Protein AF-A0A9J6FRD2-F1 (afdb_monomer)

Nearest PDB structures (foldseek):
  1cho-assembly1_G  TM=9.092E-01  e=5.727E-05  Bos taurus
  1a0l-assembly1_A  TM=9.738E-01  e=3.249E-04  Homo sapiens
  1a5h-assembly2_B  TM=9.546E-01  e=5.925E-04  Homo sapiens
  6hhc-assembly1_A  TM=9.715E-01  e=9.455E-04  Homo sapiens
  5gch-assembly1_G  TM=9.071E-01  e=5.185E-04  Bos taurus

pLDDT: mean 87.22, std 15.68, range [47.19, 98.19]

Secondary structure (DSSP, 8-state):
--S-TT-EEEEEETTEEEEEEEEEE-SSSS-TT-PPEEEEGGGGHHHHHHHH-GGGTTSGGGG--

Mean predicted aligned error: 7.2 Å

Structure (mmCIF, N/CA/C/O backbone):
data_AF-A0A9J6FRD2-F1
#
_entry.id   AF-A0A9J6FRD2-F1
#
loop_
_atom_site.group_PDB
_atom_site.id
_atom_site.type_symbol
_atom_site.label_atom_id
_atom_site.label_alt_id
_atom_site.label_comp_id
_atom_site.label_asym_id
_atom_site.label_entity_id
_atom_site.label_seq_id
_atom_site.pdbx_PDB_ins_code
_atom_site.Cartn_x
_atom_site.Cartn_y
_atom_site.Cartn_z
_atom_site.occupancy
_atom_site.B_iso_or_equiv
_atom_site.auth_seq_id
_atom_site.auth_comp_id
_atom_site.auth_asym_id
_atom_site.auth_atom_id
_atom_site.pdbx_PDB_model_num
ATOM 1 N N . MET A 1 1 ? -3.940 12.377 5.329 1.00 60.88 1 MET A N 1
ATOM 2 C CA . MET A 1 1 ? -2.684 11.940 5.993 1.00 60.88 1 MET A CA 1
ATOM 3 C C . MET A 1 1 ? -1.547 12.863 5.581 1.00 60.88 1 MET A C 1
ATOM 5 O O . MET A 1 1 ? -1.374 13.072 4.389 1.00 60.88 1 MET A O 1
ATOM 9 N N . GLN A 1 2 ? -0.810 13.433 6.535 1.00 74.44 2 GLN A N 1
ATOM 10 C CA . GLN A 1 2 ? 0.440 14.161 6.279 1.00 74.44 2 GLN A CA 1
ATOM 11 C C . GLN A 1 2 ? 1.541 13.486 7.099 1.00 74.44 2 GLN A C 1
ATOM 13 O O . GLN A 1 2 ? 1.364 13.312 8.299 1.00 74.44 2 GLN A O 1
ATOM 18 N N . GLY A 1 3 ? 2.635 13.080 6.453 1.00 86.50 3 GLY A N 1
ATOM 19 C CA . GLY A 1 3 ? 3.791 12.442 7.102 1.00 86.50 3 GLY A CA 1
ATOM 20 C C . GLY A 1 3 ? 3.902 10.930 6.887 1.00 86.50 3 GLY A C 1
ATOM 21 O O . GLY A 1 3 ? 5.014 10.428 6.782 1.00 86.50 3 GLY A O 1
ATOM 22 N N . ASP A 1 4 ? 2.780 10.227 6.719 1.00 92.25 4 ASP A N 1
ATOM 23 C CA . ASP A 1 4 ? 2.784 8.775 6.462 1.00 92.25 4 ASP A CA 1
ATOM 24 C C . ASP A 1 4 ? 2.924 8.417 4.973 1.00 92.25 4 ASP A C 1
ATOM 26 O O . ASP A 1 4 ? 3.136 7.253 4.630 1.00 92.25 4 ASP A O 1
ATOM 30 N N . SER A 1 5 ? 2.768 9.397 4.073 1.00 94.62 5 SER A N 1
ATOM 31 C CA . SER A 1 5 ? 2.822 9.198 2.620 1.00 94.62 5 SER A CA 1
ATOM 32 C C . SER A 1 5 ? 4.122 8.507 2.199 1.00 94.62 5 SER A C 1
ATOM 34 O O . SER A 1 5 ? 5.211 8.929 2.579 1.00 94.62 5 SER A O 1
ATOM 36 N N . GLY A 1 6 ? 4.004 7.445 1.400 1.00 95.56 6 GLY A N 1
ATOM 37 C CA . GLY A 1 6 ? 5.130 6.579 1.027 1.00 95.56 6 GLY A CA 1
ATOM 38 C C . GLY A 1 6 ? 5.356 5.379 1.957 1.00 95.56 6 GLY A C 1
ATOM 39 O O . GLY A 1 6 ? 6.058 4.446 1.573 1.00 95.56 6 GLY A O 1
ATOM 40 N N . GLY A 1 7 ? 4.734 5.347 3.140 1.00 96.62 7 GLY A N 1
ATOM 41 C CA . GLY A 1 7 ? 4.815 4.221 4.072 1.00 96.62 7 GLY A CA 1
ATOM 42 C C . GLY A 1 7 ? 4.073 2.960 3.588 1.00 96.62 7 GLY A C 1
ATOM 43 O O . GLY A 1 7 ? 3.141 3.059 2.779 1.00 96.62 7 GLY A O 1
ATOM 44 N N . PRO A 1 8 ? 4.455 1.761 4.073 1.00 97.62 8 PRO A N 1
ATOM 45 C CA . PRO A 1 8 ? 3.866 0.503 3.628 1.00 97.62 8 PRO A CA 1
ATOM 46 C C . PRO A 1 8 ? 2.538 0.186 4.329 1.00 97.62 8 PRO A C 1
ATOM 48 O O . PRO A 1 8 ? 2.423 0.260 5.551 1.00 97.62 8 PRO A O 1
ATOM 51 N N . LEU A 1 9 ? 1.559 -0.291 3.558 1.00 97.69 9 LEU A N 1
ATOM 52 C CA . LEU A 1 9 ? 0.441 -1.080 4.071 1.00 97.69 9 LEU A CA 1
ATOM 53 C C . LEU A 1 9 ? 0.822 -2.560 4.001 1.00 97.69 9 LEU A C 1
ATOM 55 O O . LEU A 1 9 ? 0.988 -3.115 2.911 1.00 97.69 9 LEU A O 1
ATOM 59 N N . LEU A 1 10 ? 0.964 -3.186 5.168 1.00 97.88 10 LEU A N 1
ATOM 60 C CA . LEU A 1 10 ? 1.364 -4.584 5.297 1.00 97.88 10 LEU A CA 1
ATOM 61 C C . LEU A 1 10 ? 0.146 -5.491 5.484 1.00 97.88 10 LEU A C 1
ATOM 63 O O . LEU A 1 10 ? -0.748 -5.187 6.271 1.00 97.88 10 LEU A O 1
ATOM 67 N N . ALA A 1 11 ? 0.151 -6.640 4.813 1.00 97.38 11 ALA A N 1
ATOM 68 C CA . ALA A 1 11 ? -0.783 -7.733 5.061 1.00 97.38 11 ALA A CA 1
ATOM 69 C C . ALA A 1 11 ? -0.017 -8.998 5.459 1.00 97.38 11 ALA A C 1
ATOM 71 O O . ALA A 1 11 ? 1.059 -9.272 4.927 1.00 97.38 11 ALA A O 1
ATOM 72 N N . LEU A 1 12 ? -0.569 -9.781 6.387 1.00 97.75 12 LEU A N 1
ATOM 73 C CA . LEU A 1 12 ? -0.026 -11.094 6.725 1.00 97.75 12 LEU A CA 1
ATOM 74 C C . LEU A 1 12 ? -0.557 -12.129 5.727 1.00 97.75 12 LEU A C 1
ATOM 76 O O . LEU A 1 12 ? -1.755 -12.397 5.686 1.00 97.75 12 LEU A O 1
ATOM 80 N N . SER A 1 13 ? 0.335 -12.730 4.946 1.00 95.31 13 SER A N 1
ATOM 81 C CA . SER A 1 13 ? 0.025 -13.796 3.992 1.00 95.31 13 SER A CA 1
ATOM 82 C C . SER A 1 13 ? 1.054 -14.912 4.119 1.00 95.31 13 SER A C 1
ATOM 84 O O . SER A 1 13 ? 2.254 -14.652 4.155 1.00 95.31 13 SER A O 1
ATOM 86 N N . ASN A 1 14 ? 0.607 -16.165 4.233 1.00 95.81 14 ASN A N 1
ATOM 87 C CA . ASN A 1 14 ? 1.492 -17.332 4.353 1.00 95.81 14 ASN A CA 1
ATOM 88 C C . ASN A 1 14 ? 2.596 -17.170 5.421 1.00 95.81 14 ASN A C 1
ATOM 90 O O . ASN A 1 14 ? 3.757 -17.502 5.192 1.00 95.81 14 ASN A O 1
ATOM 94 N N . ARG A 1 15 ? 2.229 -16.640 6.599 1.00 96.94 15 ARG A N 1
ATOM 95 C CA . ARG A 1 15 ? 3.146 -16.345 7.722 1.00 96.94 15 ARG A CA 1
ATOM 96 C C . ARG A 1 15 ? 4.246 -15.317 7.401 1.00 96.94 15 ARG A C 1
ATOM 98 O O . ARG A 1 15 ? 5.252 -15.266 8.102 1.00 96.94 15 ARG A O 1
ATOM 105 N N . ARG A 1 16 ? 4.067 -14.493 6.365 1.00 97.44 16 ARG A N 1
ATOM 106 C CA . ARG A 1 16 ? 4.974 -13.403 5.981 1.00 97.44 16 ARG A CA 1
ATOM 107 C C . ARG A 1 16 ? 4.205 -12.095 5.835 1.00 97.44 16 ARG A C 1
ATOM 109 O O . ARG A 1 16 ? 3.075 -12.088 5.354 1.00 97.44 16 ARG A O 1
ATOM 116 N N . TYR A 1 17 ? 4.824 -10.990 6.235 1.00 97.88 17 TYR A N 1
ATOM 117 C CA . TYR A 1 17 ? 4.293 -9.667 5.925 1.00 97.88 17 TYR A CA 1
ATOM 118 C C . TYR A 1 17 ? 4.657 -9.299 4.491 1.00 97.88 17 TYR A C 1
ATOM 120 O O . TYR A 1 17 ? 5.821 -9.378 4.103 1.00 97.88 17 TYR A O 1
ATOM 128 N N . VAL A 1 18 ? 3.654 -8.910 3.714 1.00 97.31 18 VAL A N 1
ATOM 129 C CA . VAL A 1 18 ? 3.801 -8.465 2.328 1.00 97.31 18 VAL A CA 1
ATOM 130 C C . VAL A 1 18 ? 3.290 -7.036 2.189 1.00 97.31 18 VAL A C 1
ATOM 132 O O . VAL A 1 18 ? 2.306 -6.663 2.829 1.00 97.31 18 VAL A O 1
ATOM 135 N N . VAL A 1 19 ? 3.959 -6.230 1.361 1.00 98.00 19 VAL A N 1
ATOM 136 C CA . VAL A 1 19 ? 3.528 -4.857 1.067 1.00 98.00 19 VAL A CA 1
ATOM 137 C C . VAL A 1 19 ? 2.427 -4.913 0.013 1.00 98.00 19 VAL A C 1
ATOM 139 O O . VAL A 1 19 ? 2.678 -5.269 -1.135 1.00 98.00 19 VAL A O 1
ATOM 142 N N . VAL A 1 20 ? 1.200 -4.575 0.403 1.00 97.69 20 VAL A N 1
ATOM 143 C CA . VAL A 1 20 ? 0.031 -4.597 -0.496 1.00 97.69 20 VAL A CA 1
ATOM 144 C C . VAL A 1 20 ? -0.371 -3.205 -0.970 1.00 97.69 20 VAL A C 1
ATOM 146 O O . VAL A 1 20 ? -1.028 -3.064 -2.004 1.00 97.69 20 VAL A O 1
ATOM 149 N N . GLY A 1 21 ? 0.050 -2.170 -0.243 1.00 98.19 21 GLY A N 1
ATOM 150 C CA . GLY A 1 21 ? -0.242 -0.787 -0.582 1.00 98.19 21 GLY A CA 1
ATOM 151 C C . GLY A 1 21 ? 0.841 0.185 -0.134 1.00 98.19 21 GLY A C 1
ATOM 152 O O . GLY A 1 21 ? 1.646 -0.128 0.740 1.00 98.19 21 GLY A O 1
ATOM 153 N N . VAL A 1 22 ? 0.825 1.378 -0.721 1.00 98.12 22 VAL A N 1
ATOM 154 C CA . VAL A 1 22 ? 1.634 2.528 -0.295 1.00 98.12 22 VAL A CA 1
ATOM 155 C C . VAL A 1 22 ? 0.688 3.647 0.116 1.00 98.12 22 VAL A C 1
ATOM 157 O O . VAL A 1 22 ? -0.254 3.941 -0.624 1.00 98.12 22 VAL A O 1
ATOM 160 N N . VAL A 1 23 ? 0.901 4.252 1.286 1.00 97.12 23 VAL A N 1
ATOM 161 C CA . VAL A 1 23 ? 0.077 5.371 1.772 1.00 97.12 23 VAL A CA 1
ATOM 162 C C . VAL A 1 23 ? 0.111 6.504 0.747 1.00 97.12 23 VAL A C 1
ATOM 164 O O . VAL A 1 23 ? 1.187 7.015 0.429 1.00 97.12 23 VAL A O 1
ATOM 167 N N . ALA A 1 24 ? -1.060 6.902 0.246 1.00 94.81 24 ALA A N 1
ATOM 168 C CA . ALA A 1 24 ? -1.179 7.942 -0.770 1.00 94.81 24 ALA A CA 1
ATOM 169 C C . ALA A 1 24 ? -1.890 9.183 -0.220 1.00 94.81 24 ALA A C 1
ATOM 171 O O . ALA A 1 24 ? -1.273 10.238 -0.072 1.00 94.81 24 ALA A O 1
ATOM 172 N N . ALA A 1 25 ? -3.179 9.059 0.101 1.00 94.12 25 ALA A N 1
ATOM 173 C CA . ALA A 1 25 ? -4.035 10.192 0.437 1.00 94.12 25 ALA A CA 1
ATOM 174 C C . ALA A 1 25 ? -5.173 9.793 1.390 1.00 94.12 25 ALA A C 1
ATOM 176 O O . ALA A 1 25 ? -5.259 8.668 1.874 1.00 94.12 25 ALA A O 1
ATOM 177 N N . GLY A 1 26 ? -6.057 10.739 1.673 1.00 91.62 26 GLY A N 1
ATOM 178 C CA . GLY A 1 26 ? -7.285 10.535 2.430 1.00 91.62 26 GLY A CA 1
ATOM 179 C C . GLY A 1 26 ? -7.947 11.880 2.689 1.00 91.62 26 GLY A C 1
ATOM 180 O O . GLY A 1 26 ? -7.253 12.899 2.740 1.00 91.62 26 GLY A O 1
ATOM 181 N N . ASP A 1 27 ? -9.267 11.879 2.842 1.00 91.56 27 ASP A N 1
ATOM 182 C CA . ASP A 1 27 ? -9.997 13.065 3.282 1.00 91.56 27 ASP A CA 1
ATOM 183 C C . ASP A 1 27 ? -9.861 13.197 4.809 1.00 91.56 27 ASP A C 1
ATOM 185 O O . ASP A 1 27 ? -10.327 12.354 5.577 1.00 91.56 27 ASP A O 1
ATOM 189 N N . GLY A 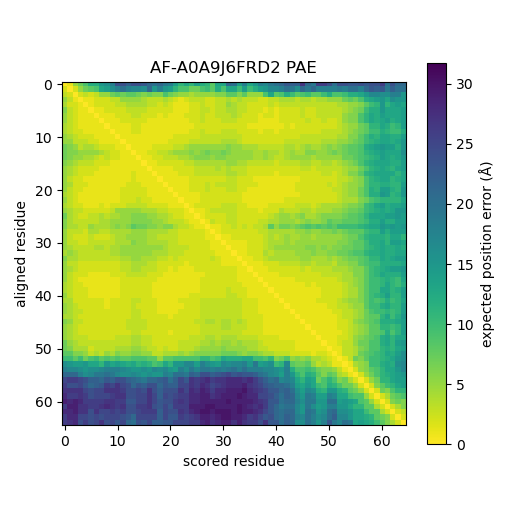1 28 ? -9.097 14.198 5.249 1.00 89.06 28 GLY A N 1
ATOM 190 C CA . GLY A 1 28 ? -8.678 14.337 6.643 1.00 89.06 28 GLY A CA 1
ATOM 191 C C . GLY A 1 28 ? -7.763 13.206 7.146 1.00 89.06 28 GLY A C 1
ATOM 192 O O . GLY A 1 28 ? -6.945 12.630 6.414 1.00 89.06 28 GLY A O 1
ATOM 193 N N . CYS A 1 29 ? -7.841 12.930 8.450 1.00 91.44 29 CYS A N 1
ATOM 194 C CA . CYS A 1 29 ? -7.135 11.834 9.115 1.00 91.44 29 CYS A CA 1
ATOM 195 C C . CYS A 1 29 ? -8.037 11.233 10.198 1.00 91.44 29 CYS A C 1
ATOM 197 O O . CYS A 1 29 ? -8.609 11.980 10.988 1.00 91.44 29 CYS A O 1
ATOM 199 N N . ALA A 1 30 ? -8.160 9.901 10.219 1.00 90.88 30 ALA A N 1
ATOM 200 C CA . ALA A 1 30 ? -8.959 9.147 11.194 1.00 90.88 30 ALA A CA 1
ATOM 201 C C . ALA A 1 30 ? -10.432 9.601 11.321 1.00 90.88 30 ALA A C 1
ATOM 203 O O . ALA A 1 30 ? -11.028 9.511 12.395 1.00 90.88 30 ALA A O 1
ATOM 204 N N . LEU A 1 31 ? -11.032 10.077 10.223 1.00 94.94 31 LEU A N 1
ATOM 205 C CA . LEU A 1 31 ? -12.436 10.478 10.214 1.00 94.94 31 LEU A CA 1
ATOM 206 C C . LEU A 1 31 ? -13.368 9.250 10.1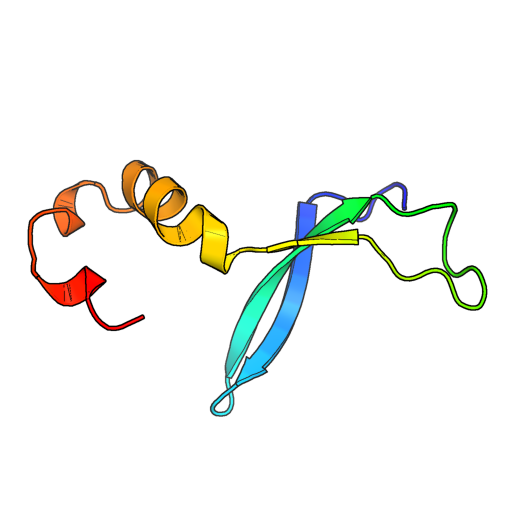62 1.00 94.94 31 LEU A C 1
ATOM 208 O O . LEU A 1 31 ? -13.080 8.282 9.449 1.00 94.94 31 LEU A O 1
ATOM 212 N N . PRO A 1 32 ? -14.511 9.267 10.878 1.00 96.06 32 PRO A N 1
ATOM 213 C CA . PRO A 1 32 ? -15.473 8.172 10.840 1.00 96.06 32 PRO A CA 1
ATOM 214 C C . PRO A 1 32 ? -15.958 7.885 9.417 1.00 96.06 32 PRO A C 1
ATOM 216 O O . PRO A 1 32 ? -16.388 8.793 8.714 1.00 96.06 32 PRO A O 1
ATOM 219 N N . LYS A 1 33 ? -15.953 6.603 9.028 1.00 94.75 33 LYS A N 1
ATOM 220 C CA . LYS A 1 33 ? -16.389 6.113 7.703 1.00 94.75 33 LYS A CA 1
ATOM 221 C C . LYS A 1 33 ? -15.553 6.615 6.513 1.00 94.75 33 LYS A C 1
ATOM 223 O O . LYS A 1 33 ? -15.922 6.335 5.376 1.00 94.75 33 LYS A O 1
ATOM 228 N N . THR A 1 34 ? -14.416 7.264 6.760 1.00 95.81 34 THR A N 1
ATOM 229 C CA . THR A 1 34 ? -13.502 7.734 5.715 1.00 95.81 34 THR A CA 1
ATOM 230 C C . THR A 1 34 ? -12.203 6.929 5.768 1.00 95.81 34 THR A C 1
ATOM 232 O O . THR A 1 34 ? -11.372 7.159 6.650 1.00 95.81 34 THR A O 1
ATOM 235 N N . PRO A 1 35 ? -12.005 5.954 4.864 1.00 94.69 35 PRO A N 1
ATOM 236 C CA . PRO A 1 35 ? -10.782 5.165 4.844 1.00 94.69 35 PRO A CA 1
ATOM 237 C C . PRO A 1 35 ? -9.601 5.960 4.273 1.00 94.69 35 PRO A C 1
ATOM 239 O O . PRO A 1 35 ? -9.767 6.891 3.483 1.00 94.69 35 PRO A O 1
ATOM 242 N N . GLY A 1 36 ? -8.388 5.539 4.635 1.00 94.44 36 GLY A N 1
ATOM 243 C CA . GLY A 1 36 ? -7.178 5.960 3.931 1.00 94.44 36 GLY A CA 1
ATOM 244 C C . GLY A 1 36 ? -7.154 5.417 2.499 1.00 94.44 36 GLY A C 1
ATOM 245 O O . GLY A 1 36 ? -7.657 4.326 2.224 1.00 94.44 36 GLY A O 1
ATOM 246 N N . ILE A 1 37 ? -6.554 6.177 1.588 1.00 95.88 37 ILE A N 1
ATOM 247 C CA . ILE A 1 37 ? -6.369 5.806 0.185 1.00 95.88 37 ILE A CA 1
ATOM 248 C C . ILE A 1 37 ? -4.922 5.350 -0.003 1.00 95.88 37 ILE A C 1
ATOM 250 O O . ILE A 1 37 ? -3.980 6.062 0.356 1.00 95.88 37 ILE A O 1
ATOM 254 N N . TYR A 1 38 ? -4.757 4.173 -0.605 1.00 97.56 38 TYR A N 1
ATOM 255 C CA . TYR A 1 38 ? -3.464 3.535 -0.831 1.00 97.56 38 TYR A CA 1
ATOM 256 C C . TYR A 1 38 ? -3.264 3.221 -2.313 1.00 97.56 38 TYR A C 1
ATOM 258 O O . TYR A 1 38 ? -4.189 2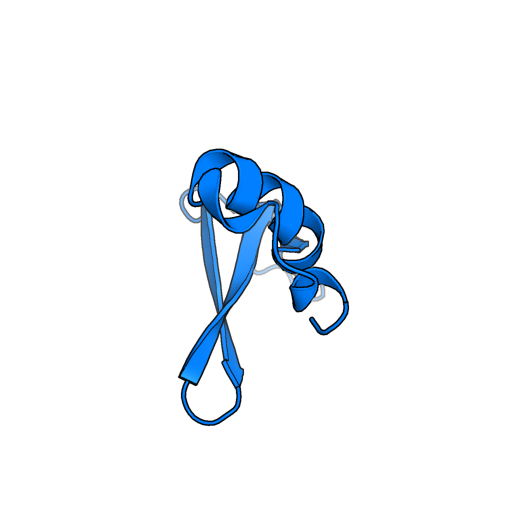.772 -2.993 1.00 97.56 38 TYR A O 1
ATOM 266 N N . THR A 1 39 ? -2.039 3.386 -2.805 1.00 98.06 39 THR A N 1
ATOM 267 C CA . THR A 1 39 ? -1.638 2.882 -4.124 1.00 98.06 39 THR A CA 1
ATOM 268 C C . THR A 1 39 ? -1.570 1.360 -4.077 1.00 98.06 39 THR A C 1
ATOM 270 O O . THR A 1 39 ? -0.890 0.811 -3.215 1.00 98.06 39 THR A O 1
ATOM 273 N N . ARG A 1 40 ? -2.239 0.664 -5.004 1.00 98.06 40 ARG A N 1
ATOM 274 C CA . ARG A 1 40 ? -2.259 -0.807 -5.072 1.00 98.06 40 ARG A CA 1
ATOM 275 C C . ARG A 1 40 ? -0.951 -1.349 -5.657 1.00 98.06 40 ARG A C 1
ATOM 277 O O . ARG A 1 40 ? -0.781 -1.310 -6.872 1.00 98.06 40 ARG A O 1
ATOM 284 N N . VAL A 1 41 ? -0.068 -1.908 -4.823 1.00 97.69 41 VAL A N 1
ATOM 285 C CA . VAL A 1 41 ? 1.280 -2.359 -5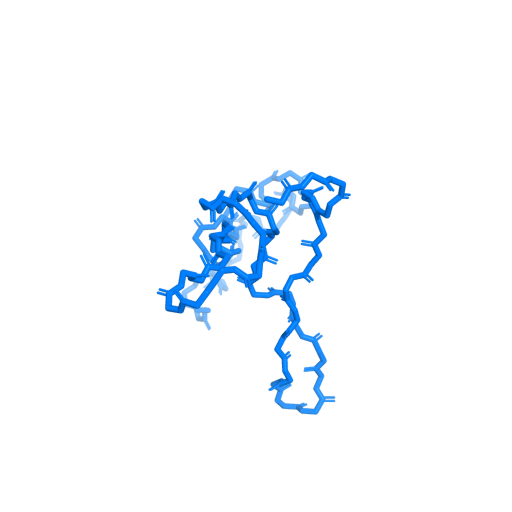.239 1.00 97.69 41 VAL A CA 1
ATOM 286 C C . VAL A 1 41 ? 1.235 -3.374 -6.383 1.00 97.69 41 VAL A C 1
ATOM 288 O O . VAL A 1 41 ? 2.006 -3.256 -7.330 1.00 97.69 41 VAL A O 1
ATOM 291 N N . THR A 1 42 ? 0.291 -4.318 -6.361 1.00 95.69 42 THR A N 1
ATOM 292 C CA . THR A 1 42 ? 0.178 -5.357 -7.402 1.00 95.69 42 THR A CA 1
ATOM 293 C C . THR A 1 42 ? -0.059 -4.799 -8.806 1.00 95.69 42 THR A C 1
ATOM 295 O O . THR A 1 42 ? 0.390 -5.398 -9.775 1.00 95.69 42 THR A O 1
ATOM 298 N N . ALA A 1 43 ? -0.694 -3.627 -8.937 1.00 97.50 43 ALA A N 1
ATOM 299 C CA . ALA A 1 43 ? -0.898 -2.981 -10.237 1.00 97.50 43 ALA A CA 1
ATOM 300 C C . ALA A 1 43 ? 0.397 -2.418 -10.847 1.00 97.50 43 ALA A C 1
ATOM 302 O O . ALA A 1 43 ? 0.437 -2.156 -12.044 1.00 97.50 43 ALA A O 1
ATOM 303 N N . PHE A 1 44 ? 1.435 -2.225 -10.030 1.00 96.56 44 PHE A N 1
ATOM 304 C CA . PHE A 1 44 ? 2.706 -1.623 -10.428 1.00 96.56 44 PHE A CA 1
ATOM 305 C C . PHE A 1 44 ? 3.863 -2.623 -10.420 1.00 96.56 44 PHE A C 1
ATOM 307 O O . PHE A 1 44 ? 4.985 -2.218 -10.695 1.00 96.56 44 PHE A O 1
ATOM 314 N N . LEU A 1 45 ? 3.627 -3.913 -10.148 1.00 94.19 45 LEU A N 1
ATOM 315 C CA . LEU A 1 45 ? 4.692 -4.923 -10.160 1.00 94.19 45 LEU A CA 1
ATOM 316 C C . LEU A 1 45 ? 5.489 -4.950 -11.476 1.00 94.19 45 LEU A C 1
ATOM 318 O O . LEU A 1 45 ? 6.712 -4.952 -11.374 1.00 94.19 45 LEU A O 1
ATOM 322 N N . PRO A 1 46 ? 4.876 -4.879 -12.679 1.00 92.94 46 PRO A N 1
ATOM 323 C CA . PRO A 1 46 ? 5.648 -4.833 -13.924 1.00 92.94 46 PRO A CA 1
ATOM 324 C C . PRO A 1 46 ? 6.592 -3.628 -13.981 1.00 92.94 46 PRO A C 1
ATOM 326 O O . PRO A 1 46 ? 7.784 -3.785 -14.221 1.00 92.94 46 PRO A O 1
ATOM 329 N N . TRP A 1 47 ? 6.076 -2.438 -13.650 1.00 94.88 47 TRP A N 1
ATOM 330 C CA . TRP A 1 47 ? 6.880 -1.218 -13.586 1.00 94.88 47 TRP A CA 1
ATOM 331 C C . TRP A 1 47 ? 7.985 -1.326 -12.532 1.00 94.88 47 TRP A C 1
ATOM 333 O O . TRP A 1 47 ? 9.114 -0.963 -12.807 1.00 94.88 47 TRP A O 1
ATOM 343 N N . ILE A 1 48 ? 7.710 -1.861 -11.342 1.00 94.50 48 ILE A N 1
ATOM 344 C CA . ILE A 1 48 ? 8.736 -2.042 -10.308 1.00 94.50 48 ILE A CA 1
ATOM 345 C C . ILE A 1 48 ? 9.853 -2.952 -10.836 1.00 94.50 48 ILE A C 1
ATOM 347 O O . ILE A 1 48 ? 11.024 -2.580 -10.763 1.00 94.50 48 ILE A O 1
ATOM 351 N N . MET A 1 49 ? 9.497 -4.111 -11.400 1.00 92.44 49 MET A N 1
ATOM 352 C CA . MET A 1 49 ? 10.462 -5.089 -11.910 1.00 92.44 49 MET A CA 1
ATOM 353 C C . MET A 1 49 ? 11.302 -4.535 -13.062 1.00 92.44 49 MET A C 1
ATOM 355 O O . MET A 1 49 ? 12.499 -4.805 -13.105 1.00 92.44 49 MET A O 1
ATOM 359 N N . ASP A 1 50 ? 10.733 -3.687 -13.923 1.00 92.19 50 ASP A N 1
ATOM 360 C CA . ASP A 1 50 ? 11.481 -3.021 -14.993 1.00 92.19 50 ASP A CA 1
ATOM 361 C C . ASP A 1 50 ? 12.676 -2.200 -14.483 1.00 92.19 50 ASP A C 1
ATOM 363 O O . ASP A 1 50 ? 13.666 -2.067 -15.204 1.00 92.19 50 ASP A O 1
ATOM 367 N N . TYR A 1 51 ? 12.597 -1.657 -13.263 1.00 93.50 51 TYR A N 1
ATOM 368 C CA . TYR A 1 51 ? 13.648 -0.821 -12.676 1.00 93.50 51 TYR A CA 1
ATOM 369 C C . TYR A 1 51 ? 14.546 -1.570 -11.689 1.00 93.50 51 TYR A C 1
ATOM 371 O O . TYR A 1 51 ? 15.719 -1.222 -11.570 1.00 93.50 51 TYR A O 1
ATOM 379 N N . ILE A 1 52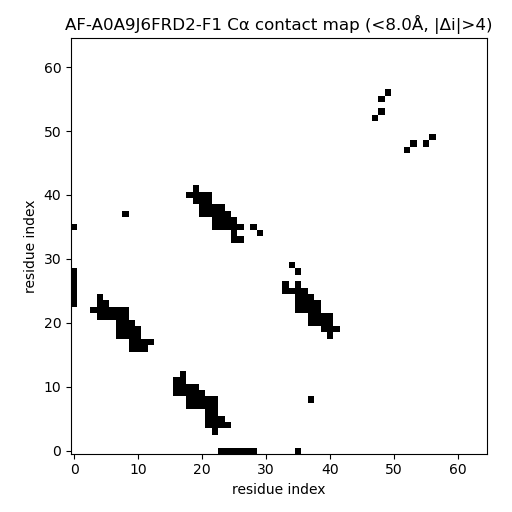 ? 14.020 -2.562 -10.962 1.00 92.56 52 ILE A N 1
ATOM 380 C CA . ILE A 1 52 ? 14.784 -3.262 -9.912 1.00 92.56 52 ILE A CA 1
ATOM 381 C C . ILE A 1 52 ? 15.342 -4.615 -10.358 1.00 92.56 52 ILE A C 1
ATOM 383 O O . ILE A 1 52 ? 16.232 -5.148 -9.700 1.00 92.56 52 ILE A O 1
ATOM 387 N N . ALA A 1 53 ? 14.805 -5.182 -11.437 1.00 85.38 53 ALA A N 1
ATOM 388 C CA . ALA A 1 53 ? 15.166 -6.498 -11.946 1.00 85.38 5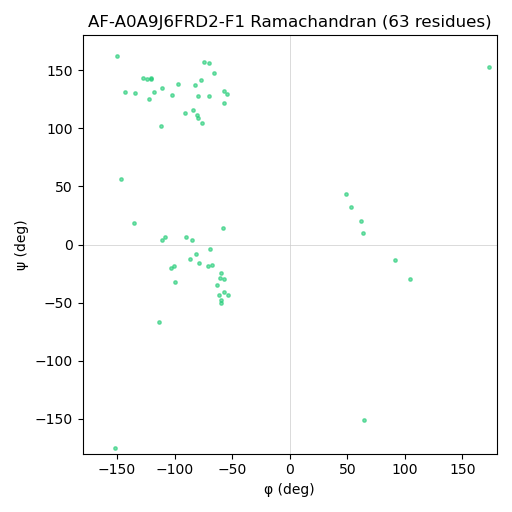3 ALA A CA 1
ATOM 389 C C . ALA A 1 53 ? 15.079 -6.547 -13.487 1.00 85.38 53 ALA A C 1
ATOM 391 O O . ALA A 1 53 ? 14.360 -7.386 -14.038 1.00 85.38 53 ALA A O 1
ATOM 392 N N . PRO A 1 54 ? 15.804 -5.661 -14.2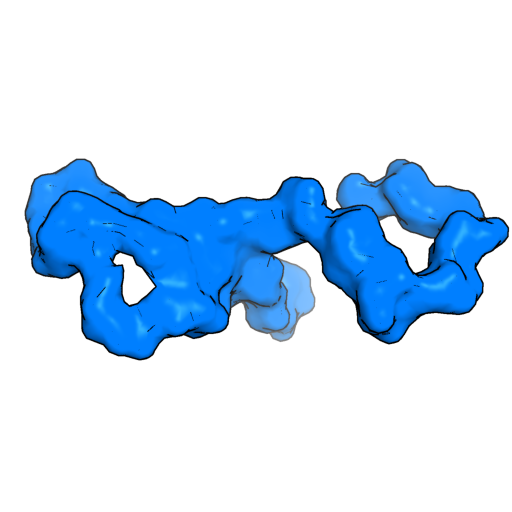01 1.00 70.25 54 PRO A N 1
ATOM 393 C CA . PRO A 1 54 ? 15.725 -5.562 -15.660 1.00 70.25 54 PRO A CA 1
ATOM 394 C C . PRO A 1 54 ? 16.118 -6.864 -16.376 1.00 70.25 54 PRO A C 1
ATOM 396 O O . PRO A 1 54 ? 15.636 -7.108 -17.478 1.00 70.25 54 PRO A O 1
ATOM 399 N N . ASP A 1 55 ? 16.920 -7.715 -15.731 1.00 72.88 55 ASP A N 1
ATOM 400 C CA . ASP A 1 55 ? 17.379 -9.000 -16.271 1.00 72.88 55 ASP A CA 1
ATOM 401 C C . ASP A 1 55 ? 16.342 -10.140 -16.125 1.00 72.88 55 ASP A C 1
ATOM 403 O O . ASP A 1 55 ? 16.534 -11.217 -16.678 1.00 72.88 55 ASP A O 1
ATOM 407 N N . ILE A 1 56 ? 15.229 -9.930 -15.401 1.00 65.25 56 ILE A N 1
ATOM 408 C CA . ILE A 1 56 ? 14.141 -10.924 -15.218 1.00 65.25 56 ILE A CA 1
ATOM 409 C C . ILE A 1 56 ? 13.060 -10.785 -16.315 1.00 65.25 56 ILE A C 1
ATOM 411 O O . ILE A 1 56 ? 12.028 -11.452 -16.290 1.00 65.25 56 ILE A O 1
ATOM 415 N N . LYS A 1 57 ? 13.276 -9.930 -17.321 1.00 58.47 57 LYS A N 1
ATOM 416 C CA . LYS A 1 57 ? 12.298 -9.687 -18.395 1.00 58.47 57 LYS A CA 1
ATOM 417 C C . LYS A 1 57 ? 12.074 -10.880 -19.331 1.00 58.47 57 LYS A C 1
ATOM 419 O O . LYS A 1 57 ? 11.034 -10.921 -19.985 1.00 58.47 57 LYS A O 1
ATOM 424 N N . ASP A 1 58 ? 12.983 -11.852 -19.334 1.00 56.75 58 ASP A N 1
ATOM 425 C CA . ASP A 1 58 ? 13.045 -12.878 -20.381 1.00 56.75 58 ASP A CA 1
ATOM 426 C C . ASP A 1 58 ? 12.596 -14.281 -19.945 1.00 56.75 58 ASP A C 1
ATOM 428 O O . ASP A 1 58 ? 12.694 -15.214 -20.738 1.00 56.75 58 ASP A O 1
ATOM 432 N N . ASP A 1 59 ? 12.069 -14.458 -18.731 1.00 56.06 59 ASP A N 1
ATOM 433 C CA . ASP A 1 59 ? 11.563 -15.765 -18.298 1.00 56.06 59 ASP A CA 1
ATOM 434 C C . ASP A 1 59 ? 10.035 -15.734 -18.155 1.00 56.06 59 ASP A C 1
ATOM 436 O O . ASP A 1 59 ? 9.475 -14.803 -17.573 1.00 56.06 59 ASP A O 1
ATOM 440 N N . GLU A 1 60 ? 9.345 -16.761 -18.662 1.00 55.22 60 GLU A N 1
ATOM 441 C CA . GLU A 1 60 ? 7.876 -16.941 -18.756 1.00 55.22 60 GLU A CA 1
ATOM 442 C C . GLU A 1 60 ? 7.112 -16.894 -17.401 1.00 55.22 60 GLU A C 1
ATOM 444 O O . GLU A 1 60 ? 5.942 -17.264 -17.286 1.00 55.22 60 GLU A O 1
ATOM 449 N N . THR A 1 61 ? 7.751 -16.417 -16.338 1.00 55.38 61 THR A N 1
ATOM 450 C CA . THR A 1 61 ? 7.298 -16.453 -14.946 1.00 55.38 61 THR A CA 1
ATOM 451 C C . THR A 1 61 ? 6.251 -15.377 -14.614 1.00 55.38 61 THR A C 1
ATOM 453 O O . THR A 1 61 ? 5.514 -15.517 -13.637 1.00 55.38 61 THR A O 1
ATOM 456 N N . ASN A 1 62 ? 6.080 -14.347 -15.456 1.00 50.31 62 ASN A N 1
ATOM 457 C CA . ASN A 1 62 ? 5.053 -13.307 -15.262 1.00 50.31 62 ASN A CA 1
ATOM 458 C C . ASN A 1 62 ? 3.604 -13.796 -15.471 1.00 50.31 62 ASN A C 1
ATOM 460 O O . ASN A 1 62 ? 2.664 -13.045 -15.225 1.00 50.31 62 ASN A O 1
ATOM 464 N N . ALA A 1 63 ? 3.392 -15.050 -15.879 1.00 47.19 63 ALA A N 1
ATOM 465 C CA . ALA A 1 63 ? 2.059 -15.626 -16.060 1.00 47.19 63 ALA A CA 1
ATOM 466 C C . ALA A 1 63 ? 1.423 -16.198 -14.771 1.00 47.19 63 ALA A C 1
ATOM 468 O O . ALA A 1 63 ? 0.364 -16.824 -14.852 1.00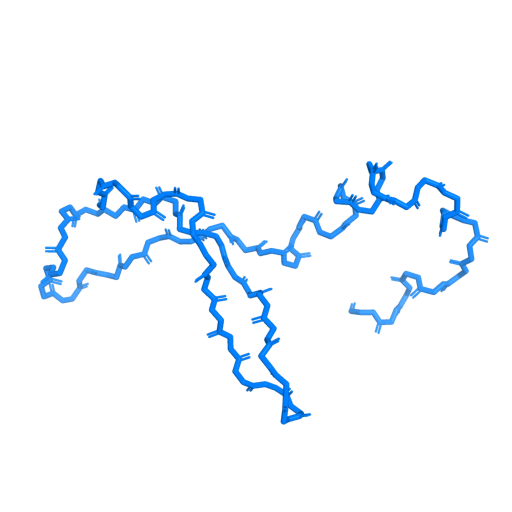 47.19 63 ALA A O 1
ATOM 469 N N . ARG A 1 64 ? 2.060 -16.071 -13.592 1.00 48.03 64 ARG A N 1
ATOM 470 C CA . ARG A 1 64 ? 1.620 -16.776 -12.365 1.00 48.03 64 ARG A CA 1
ATOM 471 C C . ARG A 1 64 ? 1.580 -15.951 -11.071 1.00 48.03 64 ARG A C 1
ATOM 473 O O . ARG A 1 64 ? 1.520 -16.548 -9.995 1.00 48.03 64 ARG A O 1
ATOM 480 N N . LEU A 1 65 ? 1.568 -14.622 -11.156 1.00 51.00 65 LEU A N 1
ATOM 481 C CA . LEU A 1 65 ? 1.212 -13.757 -10.021 1.00 51.00 65 LEU A CA 1
ATOM 482 C C . LEU A 1 65 ? -0.201 -13.197 -10.174 1.00 51.00 65 LEU A C 1
ATOM 484 O O . LEU A 1 65 ? -0.552 -12.793 -11.303 1.00 51.00 65 LEU A O 1
#

Foldseek 3Di:
DPPQAQPFDWDQDPNDTDGQWGQHAWDDPPDPPTDTDTDGVVVCVVVVCVPPPVVVPPDPPVVDD

InterPro domains:
  IPR001254 Serine proteases, trypsin domain [PF00089] (2-48)
  IPR001254 Serine proteases, trypsin domain [PS50240] (1-53)
  IPR009003 Peptidase S1, PA clan [SSF50494] (2-54)

Radius of gyration: 15.15 Å; Cα contacts (8 Å, |Δi|>4): 75; chains: 1; bounding box: 34×32×32 Å

Solvent-accessible surface area (backbone atoms only — not comparable to full-atom values): 4169 Å² total; per-residue (Å²): 81,83,87,53,60,73,39,76,39,72,43,85,50,97,94,38,81,40,72,52,23,29,36,62,43,42,76,61,69,92,40,89,96,46,68,78,38,58,47,59,40,78,83,42,45,68,65,50,37,61,75,77,41,62,85,63,75,83,55,87,65,82,80,76,122

Sequence (65 aa):
MQGDSGGPLLALSNRRYVVVGVVAAGDGCALPKTPGIYTRVTAFLPWIMDYIAPDIKDDETNARL

Organism: Haemaphysalis longico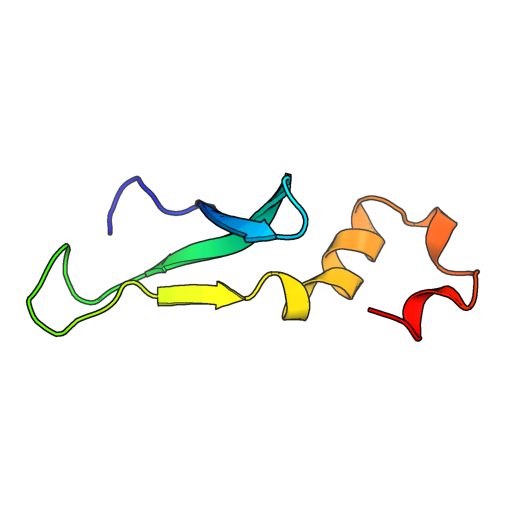rnis (NCBI:txid44386)